Protein AF-A0A9E0Z4B9-F1 (afdb_monomer_lite)

Radius of gyration: 14.29 Å; chains: 1; bounding box: 34×30×38 Å

Sequence (125 aa):
MYLKLTNESEVRLLRQINSLLGKKKLPNGVLGTARRIIEKEHFTVHDCIVIFMNPIKNDTIGICDELRIYPYTVETDEDYIMNIKGQKGTEVEWSGYMIRIKETGGRIYLIYSMRKQDVKKRDGL

Structure (mmCIF, N/CA/C/O backbone):
data_AF-A0A9E0Z4B9-F1
#
_entry.id   AF-A0A9E0Z4B9-F1
#
loop_
_atom_site.group_PDB
_atom_site.id
_atom_site.type_symbol
_atom_site.label_atom_id
_atom_site.label_alt_id
_atom_site.label_comp_id
_atom_site.label_asym_id
_atom_site.label_entity_id
_atom_site.label_seq_id
_atom_site.pdbx_PDB_ins_code
_atom_site.Cartn_x
_atom_site.Cartn_y
_atom_site.Cartn_z
_atom_site.occupancy
_atom_site.B_iso_or_equiv
_atom_site.auth_seq_id
_atom_site.auth_comp_id
_atom_site.auth_asym_id
_atom_site.auth_atom_id
_atom_site.pdbx_PDB_model_num
ATOM 1 N N . MET A 1 1 ? -7.547 -9.328 1.399 1.00 86.31 1 MET A N 1
ATOM 2 C CA . MET A 1 1 ? -8.206 -8.291 0.559 1.00 86.31 1 MET A CA 1
ATOM 3 C C . MET A 1 1 ? -7.367 -7.031 0.574 1.00 86.31 1 MET A C 1
ATOM 5 O O . MET A 1 1 ? -7.137 -6.468 1.645 1.00 86.31 1 MET A O 1
ATOM 9 N N . TYR A 1 2 ? -6.960 -6.579 -0.604 1.00 93.94 2 TYR A N 1
ATOM 10 C CA . TYR A 1 2 ? -6.191 -5.357 -0.793 1.00 93.94 2 TYR A CA 1
ATOM 11 C C . TYR A 1 2 ? -6.811 -4.495 -1.896 1.00 93.94 2 TYR A C 1
ATOM 13 O O . TYR A 1 2 ? -7.596 -4.978 -2.711 1.00 93.94 2 TYR A O 1
ATOM 21 N N . LEU A 1 3 ? -6.461 -3.215 -1.899 1.00 95.62 3 LEU A N 1
ATOM 22 C CA . LEU A 1 3 ? -6.705 -2.294 -3.003 1.00 95.62 3 LEU A CA 1
ATOM 23 C C . LEU A 1 3 ? -5.408 -2.136 -3.791 1.00 95.62 3 LEU A C 1
ATOM 25 O O . LEU A 1 3 ? -4.352 -1.994 -3.179 1.00 95.62 3 LEU A O 1
ATOM 29 N N . LYS A 1 4 ? -5.489 -2.138 -5.121 1.00 96.56 4 LYS A N 1
ATOM 30 C CA . LYS A 1 4 ? -4.367 -1.835 -6.014 1.00 96.56 4 LYS A CA 1
ATOM 31 C C . LYS A 1 4 ? -4.631 -0.493 -6.689 1.00 96.56 4 LYS A C 1
ATOM 33 O O . LYS A 1 4 ? -5.699 -0.322 -7.265 1.00 96.56 4 LYS A O 1
ATOM 38 N N . LEU A 1 5 ? -3.677 0.428 -6.596 1.00 96.94 5 LEU A N 1
ATOM 39 C CA . LEU A 1 5 ? -3.741 1.765 -7.183 1.00 96.94 5 LEU A CA 1
ATOM 40 C C . LEU A 1 5 ? -2.534 1.963 -8.104 1.00 96.94 5 LEU A C 1
ATOM 42 O O . LEU A 1 5 ? -1.411 1.640 -7.734 1.00 96.94 5 LEU A O 1
ATOM 46 N N . THR A 1 6 ? -2.753 2.493 -9.292 1.00 95.88 6 THR A N 1
ATOM 47 C CA . THR A 1 6 ? -1.768 2.623 -10.374 1.00 95.88 6 THR A CA 1
ATOM 48 C C . THR A 1 6 ? -1.633 4.062 -10.856 1.00 95.88 6 THR A C 1
ATOM 50 O O . THR A 1 6 ? -0.681 4.395 -11.550 1.00 95.88 6 THR A O 1
ATOM 53 N N . ASN A 1 7 ? -2.580 4.932 -10.496 1.00 94.25 7 ASN A N 1
ATOM 54 C CA . ASN A 1 7 ? -2.605 6.315 -10.951 1.00 94.25 7 ASN A CA 1
ATOM 55 C C . ASN A 1 7 ? -3.328 7.244 -9.962 1.00 94.25 7 ASN A C 1
ATOM 57 O O . ASN A 1 7 ? -4.025 6.815 -9.037 1.00 94.25 7 ASN A O 1
ATOM 61 N N . GLU A 1 8 ? -3.170 8.550 -10.176 1.00 93.38 8 GLU A N 1
ATOM 62 C CA . GLU A 1 8 ? -3.725 9.581 -9.295 1.00 93.38 8 GLU A CA 1
ATOM 63 C C . GLU A 1 8 ? -5.260 9.553 -9.250 1.00 93.38 8 GLU A C 1
ATOM 65 O O . GLU A 1 8 ? -5.865 9.828 -8.209 1.00 93.38 8 GLU A O 1
ATOM 70 N N . SER A 1 9 ? -5.905 9.192 -10.362 1.00 94.56 9 SER A N 1
ATOM 71 C CA . SER A 1 9 ? -7.367 9.160 -10.446 1.00 94.56 9 SER A CA 1
ATOM 72 C C . SER A 1 9 ? -7.952 8.096 -9.518 1.00 94.56 9 SER A C 1
ATOM 74 O O . SER A 1 9 ? -8.927 8.366 -8.816 1.00 94.56 9 SER A O 1
ATOM 76 N N . GLU A 1 10 ? -7.310 6.932 -9.417 1.00 96.25 10 GLU A N 1
ATOM 77 C CA . GLU A 1 10 ? -7.696 5.869 -8.483 1.00 96.25 10 GLU A CA 1
ATOM 78 C C . GLU A 1 10 ? -7.520 6.289 -7.015 1.00 96.25 10 GLU A C 1
ATOM 80 O O . GLU A 1 10 ? -8.388 6.013 -6.184 1.00 96.25 10 GLU A O 1
ATOM 85 N N . VAL A 1 11 ? -6.459 7.035 -6.680 1.00 95.19 11 VAL A N 1
ATOM 86 C CA . VAL A 1 11 ? -6.281 7.602 -5.327 1.00 95.19 11 VAL A CA 1
ATOM 87 C C . VAL A 1 11 ? -7.370 8.630 -5.010 1.00 95.19 11 VAL A C 1
ATOM 89 O O . VAL A 1 11 ? -7.929 8.637 -3.907 1.00 95.19 11 VAL A O 1
ATOM 92 N N . ARG A 1 12 ? -7.700 9.508 -5.967 1.00 94.56 12 ARG A N 1
ATOM 93 C CA . ARG A 1 12 ? -8.772 10.503 -5.813 1.00 94.56 12 ARG A CA 1
ATOM 94 C C . ARG A 1 12 ? -10.126 9.830 -5.607 1.00 94.56 12 ARG A C 1
ATOM 96 O O . ARG A 1 12 ? -10.854 10.245 -4.703 1.00 94.56 12 ARG A O 1
ATOM 103 N N . LEU A 1 13 ? -10.425 8.790 -6.385 1.00 96.69 13 LEU A N 1
ATOM 104 C CA . LEU A 1 13 ? -11.638 7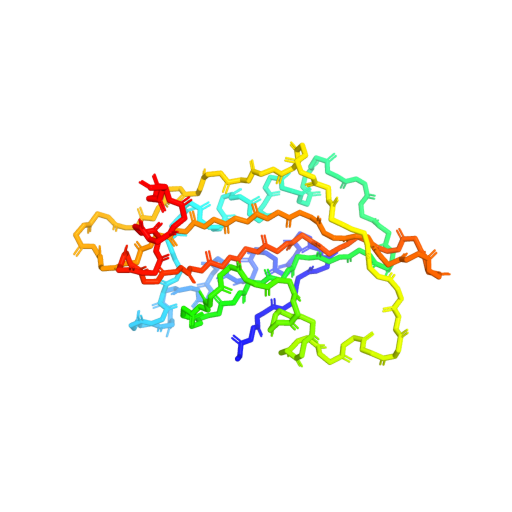.991 -6.236 1.00 96.69 13 LEU A CA 1
ATOM 105 C C . LEU A 1 13 ? -11.687 7.329 -4.859 1.00 96.69 13 LEU A C 1
ATOM 107 O O . LEU A 1 13 ? -12.671 7.502 -4.142 1.00 96.69 13 LEU A O 1
ATOM 111 N N . LEU A 1 14 ? -10.606 6.658 -4.441 1.00 96.12 14 LEU A N 1
ATOM 112 C CA . LEU A 1 14 ? -10.518 6.028 -3.123 1.00 96.12 14 LEU A CA 1
ATOM 113 C C . LEU A 1 14 ? -10.816 7.030 -2.005 1.00 96.12 14 LEU A C 1
ATOM 115 O O . LEU A 1 14 ? -11.586 6.731 -1.098 1.00 96.12 14 LEU A O 1
ATOM 119 N N . ARG A 1 15 ? -10.266 8.247 -2.081 1.00 94.38 15 ARG A N 1
ATOM 120 C CA . ARG A 1 15 ? -10.537 9.307 -1.100 1.00 94.38 15 ARG A CA 1
ATOM 121 C C . ARG A 1 15 ? -12.018 9.694 -1.045 1.00 94.38 15 ARG A C 1
ATOM 123 O O . ARG A 1 15 ? -12.516 9.942 0.051 1.00 94.38 15 ARG A O 1
ATOM 130 N N . GLN A 1 16 ? -12.705 9.751 -2.187 1.00 94.19 16 GLN A N 1
ATOM 131 C CA . GLN A 1 16 ? -14.135 10.077 -2.251 1.00 94.19 16 GLN A CA 1
ATOM 132 C C . GLN A 1 16 ? -14.995 8.958 -1.657 1.00 94.19 16 GLN A C 1
ATOM 134 O O . GLN A 1 16 ? -15.890 9.237 -0.863 1.00 94.19 16 GLN A O 1
ATOM 139 N N . ILE A 1 17 ? -14.690 7.698 -1.981 1.00 95.31 17 ILE A N 1
ATOM 140 C CA . ILE A 1 17 ? -15.455 6.549 -1.480 1.00 95.31 17 ILE A CA 1
ATOM 141 C C . ILE A 1 17 ? -15.057 6.132 -0.058 1.00 95.31 17 ILE A C 1
ATOM 143 O O . ILE A 1 17 ? -15.768 5.350 0.564 1.00 95.31 17 ILE A O 1
ATOM 147 N N . ASN A 1 18 ? -13.949 6.643 0.494 1.00 94.75 18 ASN A N 1
ATOM 148 C CA . ASN A 1 18 ? -13.434 6.225 1.803 1.00 94.75 18 ASN A CA 1
ATOM 149 C C . ASN A 1 18 ? -14.451 6.426 2.939 1.00 94.75 18 ASN A C 1
ATOM 151 O O . ASN A 1 18 ? -14.498 5.640 3.883 1.00 94.75 18 ASN A O 1
ATOM 155 N N . SER A 1 19 ? -15.283 7.469 2.859 1.00 90.50 19 SER A N 1
ATOM 156 C CA . SER A 1 19 ? -16.369 7.707 3.820 1.00 90.50 19 SER A CA 1
ATOM 157 C C . SER A 1 19 ? -17.426 6.598 3.806 1.00 90.50 19 SER A C 1
ATOM 159 O O . SER A 1 19 ? -18.018 6.318 4.846 1.00 90.50 19 SER A O 1
ATOM 161 N N . LEU A 1 20 ? -17.615 5.933 2.665 1.00 93.69 20 LEU A N 1
ATOM 162 C CA . LEU A 1 20 ? -18.586 4.858 2.460 1.00 93.69 20 LEU A CA 1
ATOM 163 C C . LEU A 1 20 ? -18.080 3.500 2.969 1.00 93.69 20 LEU A C 1
ATOM 165 O O . LEU A 1 20 ? -18.865 2.571 3.128 1.00 93.69 20 LEU A O 1
ATOM 169 N N . LEU A 1 21 ? -16.783 3.374 3.275 1.00 88.69 21 LEU A N 1
ATOM 170 C CA . LEU A 1 21 ? -16.182 2.122 3.754 1.00 88.69 21 LEU A CA 1
ATOM 171 C C . LEU A 1 21 ? -16.533 1.789 5.217 1.00 88.69 21 LEU A C 1
ATOM 173 O O . LEU A 1 21 ? -16.169 0.718 5.713 1.00 88.69 21 LEU A O 1
ATOM 177 N N . GLY A 1 22 ? -17.227 2.684 5.929 1.00 87.75 22 GLY A N 1
ATOM 178 C CA . GLY A 1 22 ? -17.700 2.459 7.297 1.00 87.75 22 GLY A CA 1
ATOM 179 C C . GLY A 1 22 ? -16.567 2.059 8.247 1.00 87.75 22 GLY A C 1
ATOM 180 O O . GLY A 1 22 ? -15.598 2.795 8.423 1.00 87.75 22 GLY A O 1
ATOM 181 N N . LYS A 1 23 ? -16.658 0.862 8.841 1.00 85.12 23 LYS A N 1
ATOM 182 C CA . LYS A 1 23 ? -15.630 0.325 9.757 1.00 85.12 23 LYS A CA 1
ATOM 183 C C . LYS A 1 23 ? -14.281 0.036 9.082 1.00 85.12 23 LYS A C 1
ATOM 185 O O . LYS A 1 23 ? -13.283 -0.087 9.781 1.00 85.12 23 LYS A O 1
ATOM 190 N N . LYS A 1 24 ? -14.241 -0.071 7.749 1.00 86.69 24 LYS A N 1
ATOM 191 C CA . LYS A 1 24 ? -13.014 -0.269 6.954 1.00 86.69 24 LYS A CA 1
ATOM 192 C C . LYS A 1 24 ? -12.434 1.042 6.415 1.00 86.69 24 LYS A C 1
ATOM 194 O O . LYS A 1 24 ? -11.569 1.012 5.543 1.00 86.69 24 LYS A O 1
ATOM 199 N N . LYS A 1 25 ? -12.923 2.190 6.894 1.00 91.56 25 LYS A N 1
ATOM 200 C CA . LYS A 1 25 ? -12.406 3.505 6.515 1.00 91.56 25 LYS A CA 1
ATOM 201 C C . LYS A 1 25 ? -10.899 3.579 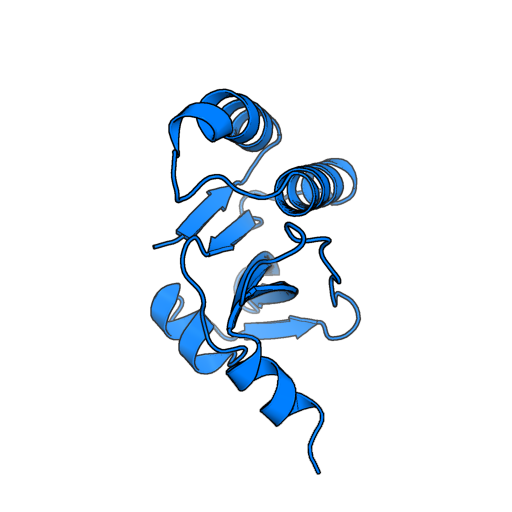6.761 1.00 91.56 25 LYS A C 1
ATOM 203 O O . LYS A 1 25 ? -10.422 3.338 7.868 1.00 91.56 25 LYS A O 1
ATOM 208 N N . LEU A 1 26 ? -10.164 3.963 5.726 1.00 93.44 26 LEU A N 1
ATOM 209 C CA . LEU A 1 26 ? -8.726 4.161 5.788 1.00 93.44 26 LEU A CA 1
ATOM 210 C C . LEU A 1 26 ? -8.397 5.471 6.519 1.00 93.44 26 LEU A C 1
ATOM 212 O O . LEU A 1 26 ? -9.061 6.492 6.281 1.00 93.44 26 LEU A O 1
ATOM 216 N N . PRO A 1 27 ? -7.359 5.488 7.374 1.00 93.44 27 PRO A N 1
ATOM 217 C CA . PRO A 1 27 ? -6.862 6.718 7.975 1.00 93.44 27 PRO A CA 1
ATOM 218 C C . PRO A 1 27 ? -6.423 7.739 6.920 1.00 93.44 27 PRO A C 1
ATOM 220 O O . PRO A 1 27 ? -5.855 7.386 5.886 1.00 93.44 27 PRO A O 1
ATOM 223 N N . ASN A 1 28 ? -6.575 9.030 7.225 1.00 92.00 28 ASN A N 1
ATOM 224 C CA . ASN A 1 28 ? -6.091 10.101 6.345 1.00 92.00 28 ASN A CA 1
ATOM 225 C C . ASN A 1 28 ? -4.577 10.011 6.087 1.00 92.00 28 ASN A C 1
ATOM 227 O O . ASN A 1 28 ? -4.124 10.408 5.018 1.00 92.00 28 ASN A O 1
ATOM 231 N N . GLY A 1 29 ? -3.803 9.469 7.038 1.00 92.44 29 GLY A N 1
ATOM 232 C CA . GLY A 1 29 ? -2.378 9.203 6.845 1.00 92.44 29 GLY A CA 1
ATOM 233 C C . GLY A 1 29 ? -2.113 8.215 5.711 1.00 92.44 29 GLY A C 1
ATOM 234 O O . GLY A 1 29 ? -1.241 8.475 4.894 1.00 92.44 29 GLY A O 1
ATOM 235 N N . VAL A 1 30 ? -2.914 7.150 5.592 1.00 94.75 30 VAL A N 1
ATOM 236 C CA . VAL A 1 30 ? -2.808 6.158 4.506 1.00 94.75 30 VAL A CA 1
ATOM 237 C C . VAL A 1 30 ? -3.111 6.796 3.155 1.00 94.75 30 VAL A C 1
ATOM 239 O O . VAL A 1 30 ? -2.317 6.679 2.226 1.00 94.75 30 VAL A O 1
ATOM 242 N N . LEU A 1 31 ? -4.222 7.535 3.060 1.00 94.75 31 LEU A N 1
ATOM 243 C CA . LEU A 1 31 ? -4.597 8.235 1.826 1.00 94.75 31 LEU A CA 1
ATOM 244 C C . LEU A 1 31 ? -3.552 9.285 1.422 1.00 94.75 31 LEU A C 1
ATOM 246 O O . LEU A 1 31 ? -3.231 9.428 0.244 1.00 94.75 31 LEU A O 1
ATOM 250 N N . GLY A 1 32 ? -3.014 10.016 2.401 1.00 93.56 32 GLY A N 1
ATOM 251 C CA . GLY A 1 32 ? -1.963 11.005 2.187 1.00 93.56 32 GLY A CA 1
ATOM 252 C C . GLY A 1 32 ? -0.653 10.376 1.719 1.00 93.56 32 GLY A C 1
ATOM 253 O O . GLY A 1 32 ? -0.024 10.912 0.810 1.00 93.56 32 GLY A O 1
ATOM 254 N N . THR A 1 33 ? -0.261 9.237 2.292 1.00 94.75 33 THR A N 1
ATOM 255 C CA . THR A 1 33 ? 0.914 8.477 1.850 1.00 94.75 33 THR A CA 1
ATOM 256 C C . THR A 1 33 ? 0.732 7.968 0.425 1.00 94.75 33 THR A C 1
ATOM 258 O O . THR A 1 33 ? 1.592 8.233 -0.408 1.00 94.75 33 THR A O 1
ATOM 261 N N . ALA A 1 34 ? -0.407 7.341 0.107 1.00 95.06 34 ALA A N 1
ATOM 262 C CA . ALA A 1 34 ? -0.675 6.845 -1.243 1.00 95.06 34 ALA A CA 1
ATOM 263 C C . ALA A 1 34 ? -0.596 7.965 -2.293 1.00 95.06 34 ALA A C 1
ATOM 265 O O . ALA A 1 34 ? 0.061 7.820 -3.319 1.00 95.06 34 ALA A O 1
ATOM 266 N N . ARG A 1 35 ? -1.195 9.125 -1.998 1.00 94.12 35 ARG A N 1
ATOM 267 C CA . ARG A 1 35 ? -1.104 10.307 -2.863 1.00 94.12 35 ARG A CA 1
ATOM 268 C C . ARG A 1 35 ? 0.341 10.767 -3.070 1.00 94.12 35 ARG A C 1
ATOM 270 O O . ARG A 1 35 ? 0.736 10.997 -4.204 1.00 94.12 35 ARG A O 1
ATOM 277 N N . ARG A 1 36 ? 1.125 10.885 -1.992 1.00 93.38 36 ARG A N 1
ATOM 278 C CA . ARG A 1 36 ? 2.524 11.342 -2.062 1.00 93.38 36 ARG A CA 1
ATOM 279 C C . ARG A 1 36 ? 3.403 10.418 -2.893 1.00 93.38 36 ARG A C 1
ATOM 281 O O . ARG A 1 36 ? 4.275 10.922 -3.584 1.00 93.38 36 ARG A O 1
ATOM 288 N N . ILE A 1 37 ? 3.189 9.107 -2.803 1.00 93.69 37 ILE A N 1
ATOM 289 C CA . ILE A 1 37 ? 3.919 8.127 -3.613 1.00 93.69 37 ILE A CA 1
ATOM 290 C C . ILE A 1 37 ? 3.619 8.381 -5.092 1.00 93.69 37 ILE A C 1
ATOM 292 O O . ILE A 1 37 ? 4.546 8.628 -5.847 1.00 93.69 37 ILE A O 1
ATOM 296 N N . ILE A 1 38 ? 2.343 8.435 -5.493 1.00 92.56 38 ILE A N 1
ATOM 297 C CA . ILE A 1 38 ? 1.985 8.683 -6.903 1.00 92.56 38 ILE A CA 1
ATOM 298 C C . ILE A 1 38 ? 2.498 10.039 -7.409 1.00 92.56 38 ILE A C 1
ATOM 300 O O . ILE A 1 38 ? 2.897 10.146 -8.560 1.00 92.56 38 ILE A O 1
ATOM 304 N N . GLU A 1 39 ? 2.482 11.081 -6.575 1.00 90.50 39 GLU A N 1
ATOM 305 C CA . GLU A 1 39 ? 2.937 12.420 -6.977 1.00 90.50 39 GLU A CA 1
ATOM 306 C C . GLU A 1 39 ? 4.464 12.530 -7.111 1.00 90.50 39 GLU A C 1
ATOM 308 O O . GLU A 1 39 ? 4.947 13.330 -7.910 1.00 90.50 39 GLU A O 1
ATOM 313 N N . LYS A 1 40 ? 5.230 11.787 -6.304 1.00 89.50 40 LYS A N 1
ATOM 314 C CA . LYS A 1 40 ? 6.700 11.876 -6.283 1.00 89.50 40 LYS A CA 1
ATOM 315 C C . LYS A 1 40 ? 7.374 10.862 -7.193 1.00 89.50 40 LYS A C 1
A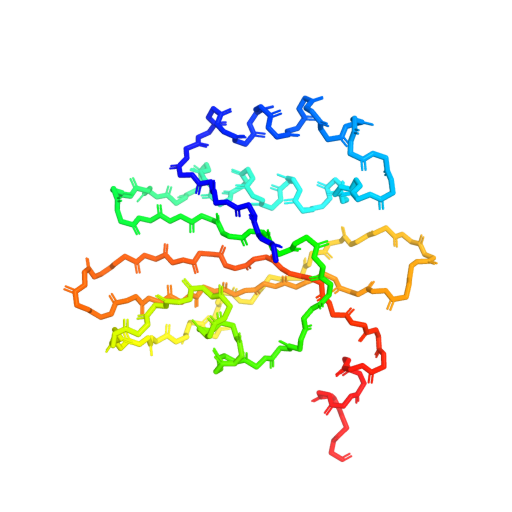TOM 317 O O . LYS A 1 40 ? 8.428 11.141 -7.761 1.00 89.50 40 LYS A O 1
ATOM 322 N N . GLU A 1 41 ? 6.800 9.674 -7.280 1.00 87.94 41 GLU A N 1
ATOM 323 C CA . GLU A 1 41 ? 7.368 8.566 -8.023 1.00 87.94 41 GLU A CA 1
ATOM 324 C C . GLU A 1 41 ? 6.883 8.621 -9.471 1.00 87.94 41 GLU A C 1
ATOM 326 O O . GLU A 1 41 ? 5.693 8.760 -9.748 1.00 87.94 41 GLU A O 1
ATOM 331 N N . HIS A 1 42 ? 7.800 8.459 -10.419 1.00 86.38 42 HIS A N 1
ATOM 332 C CA . HIS A 1 42 ? 7.448 8.371 -11.833 1.00 86.38 42 HIS A CA 1
ATOM 333 C C . HIS A 1 42 ? 6.929 6.957 -12.115 1.00 86.38 42 HIS A C 1
ATOM 335 O O . HIS A 1 42 ? 7.719 6.062 -12.416 1.00 86.38 42 HIS A O 1
ATOM 341 N N . PHE A 1 43 ? 5.626 6.737 -11.919 1.00 91.81 43 PHE A N 1
ATOM 342 C CA . PHE A 1 43 ? 4.998 5.426 -12.099 1.00 91.81 43 PHE A CA 1
ATOM 343 C C . PHE A 1 43 ? 5.068 4.973 -13.560 1.00 91.81 43 PHE A C 1
ATOM 345 O O . PHE A 1 43 ? 4.697 5.693 -14.486 1.00 91.81 43 PHE A O 1
ATOM 352 N N . THR A 1 44 ? 5.512 3.739 -13.745 1.00 89.88 44 THR A N 1
ATOM 353 C CA . THR A 1 44 ? 5.432 2.979 -14.989 1.00 89.88 44 THR A CA 1
ATOM 354 C C . THR A 1 44 ? 4.193 2.085 -14.981 1.00 89.88 44 THR A C 1
ATOM 356 O O . THR A 1 44 ? 3.527 1.913 -13.960 1.00 89.88 44 THR A O 1
ATOM 359 N N . VAL A 1 45 ? 3.910 1.436 -16.111 1.00 89.69 45 VAL A N 1
ATOM 360 C CA . VAL A 1 45 ? 2.809 0.462 -16.235 1.00 89.69 45 VAL A CA 1
ATOM 361 C C . VAL A 1 45 ? 2.948 -0.756 -15.308 1.00 89.69 45 VAL A C 1
ATOM 363 O O . VAL A 1 45 ? 1.979 -1.488 -15.107 1.00 89.69 45 VAL A O 1
ATOM 366 N N . HIS A 1 46 ? 4.138 -0.984 -14.745 1.00 92.38 46 HIS A N 1
ATOM 367 C CA . HIS A 1 46 ? 4.421 -2.085 -13.824 1.00 92.38 46 HIS A CA 1
ATOM 368 C C . HIS A 1 46 ? 4.402 -1.659 -12.353 1.00 92.38 46 HIS A C 1
ATOM 370 O O . HIS A 1 46 ? 4.504 -2.519 -11.477 1.00 92.38 46 HIS A O 1
ATOM 376 N N . ASP A 1 47 ? 4.247 -0.363 -12.075 1.00 94.94 47 ASP A N 1
ATOM 377 C CA . ASP A 1 47 ? 4.242 0.159 -10.717 1.00 94.94 47 ASP A CA 1
ATOM 378 C C . ASP A 1 47 ? 2.828 0.207 -10.139 1.00 94.94 47 ASP A C 1
ATOM 380 O O . ASP A 1 47 ? 1.840 0.483 -10.827 1.00 94.94 47 ASP A O 1
ATOM 384 N N . CYS A 1 48 ? 2.712 -0.064 -8.843 1.00 96.38 48 CYS A N 1
ATOM 385 C CA . CYS A 1 48 ? 1.453 0.113 -8.135 1.00 96.38 48 CYS A CA 1
ATOM 386 C C . CYS A 1 48 ? 1.644 0.339 -6.637 1.00 96.38 48 CYS A C 1
ATOM 388 O O . CYS A 1 48 ? 2.652 -0.027 -6.040 1.00 96.38 48 CYS A O 1
ATOM 390 N N . ILE A 1 49 ? 0.621 0.910 -6.016 1.00 96.94 49 ILE A N 1
ATOM 391 C CA . ILE A 1 49 ? 0.437 0.939 -4.571 1.00 96.94 49 ILE A CA 1
ATOM 392 C C . ILE A 1 49 ? -0.541 -0.166 -4.207 1.00 96.94 49 ILE A C 1
ATOM 394 O O . ILE A 1 49 ? -1.624 -0.261 -4.788 1.00 96.94 49 ILE A O 1
ATOM 398 N N . VAL A 1 50 ? -0.190 -0.966 -3.212 1.00 96.69 50 VAL A N 1
ATOM 399 C CA . VAL A 1 50 ? -1.080 -1.959 -2.617 1.00 96.69 50 VAL A CA 1
ATOM 400 C C . VAL A 1 50 ? -1.422 -1.518 -1.205 1.00 96.69 50 VAL A C 1
ATOM 402 O O . VAL A 1 50 ? -0.534 -1.329 -0.379 1.00 96.69 50 VAL A O 1
ATOM 405 N N . ILE A 1 51 ? -2.716 -1.403 -0.909 1.00 96.25 51 ILE A N 1
ATOM 406 C CA . ILE A 1 51 ? -3.219 -1.115 0.436 1.00 96.25 51 ILE A CA 1
ATOM 407 C C . ILE A 1 51 ? -3.941 -2.346 0.975 1.00 96.25 51 ILE A C 1
ATOM 409 O O . ILE A 1 51 ? -5.033 -2.6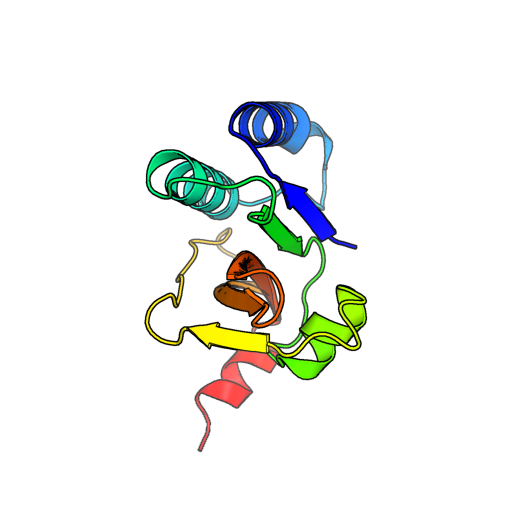82 0.511 1.00 96.25 51 ILE A O 1
ATOM 413 N N . PHE A 1 52 ? -3.371 -3.006 1.980 1.00 94.31 52 PHE A N 1
ATOM 414 C CA . PHE A 1 52 ? -4.044 -4.107 2.664 1.00 94.31 52 PHE A CA 1
ATOM 415 C C . PHE A 1 52 ? -5.115 -3.565 3.609 1.00 94.31 52 PHE A C 1
ATOM 417 O O . PHE A 1 52 ? -4.845 -2.779 4.517 1.00 94.31 52 PHE A O 1
ATOM 424 N N . MET A 1 53 ? -6.356 -4.001 3.387 1.00 90.94 53 MET A N 1
ATOM 425 C CA . MET A 1 53 ? -7.523 -3.503 4.123 1.00 90.94 53 MET A CA 1
ATOM 426 C C . MET A 1 53 ? -7.700 -4.174 5.488 1.00 90.94 53 MET A C 1
ATOM 428 O O . MET A 1 53 ? -8.412 -3.653 6.343 1.00 90.94 53 MET A O 1
ATOM 432 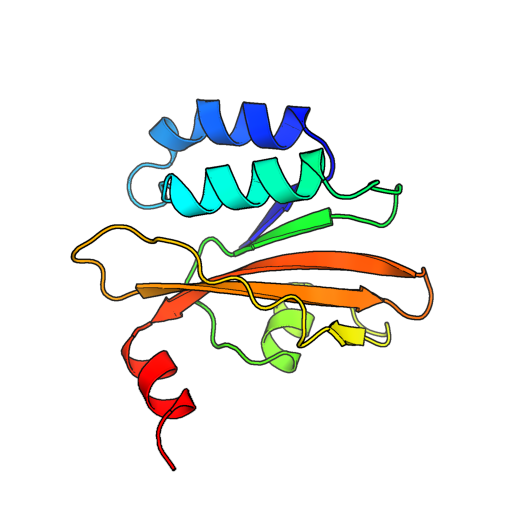N N . ASN A 1 54 ? -7.079 -5.337 5.677 1.00 89.69 54 ASN A N 1
ATOM 433 C CA . ASN A 1 54 ? -7.063 -6.069 6.935 1.00 89.69 54 ASN A CA 1
ATOM 434 C C . ASN A 1 54 ? -5.637 -6.082 7.494 1.00 89.69 54 ASN A C 1
ATOM 436 O O . ASN A 1 54 ? -4.691 -6.045 6.703 1.00 89.69 54 ASN A O 1
ATOM 440 N N . PRO A 1 55 ? -5.471 -6.187 8.822 1.00 89.75 55 PRO A N 1
ATOM 441 C CA . PRO A 1 55 ? -4.152 -6.337 9.406 1.00 89.75 55 PRO A CA 1
ATOM 442 C C . PRO A 1 55 ? -3.462 -7.606 8.911 1.00 89.75 55 PRO A C 1
ATOM 444 O O . PRO A 1 55 ? -4.078 -8.674 8.895 1.00 89.75 55 PRO A O 1
ATOM 447 N N . ILE A 1 56 ? -2.188 -7.484 8.562 1.00 88.06 56 ILE A N 1
ATOM 448 C CA . ILE A 1 56 ? -1.310 -8.591 8.180 1.00 88.06 56 ILE A CA 1
ATOM 449 C C . ILE A 1 56 ? -0.077 -8.596 9.083 1.00 88.06 56 ILE A C 1
ATOM 451 O O . ILE A 1 56 ? 0.218 -7.607 9.757 1.00 88.06 56 ILE A O 1
ATOM 455 N N . LYS A 1 57 ? 0.646 -9.716 9.115 1.00 82.38 57 LYS A N 1
ATOM 456 C CA . LYS A 1 57 ? 1.981 -9.751 9.719 1.00 82.38 57 LYS A CA 1
ATOM 457 C C . LYS A 1 57 ? 2.963 -9.078 8.760 1.00 82.38 57 LYS A C 1
ATOM 459 O O . LYS A 1 57 ? 2.812 -9.217 7.550 1.00 82.38 57 LYS A O 1
ATOM 464 N N . ASN A 1 58 ? 3.956 -8.368 9.292 1.00 76.06 58 ASN A N 1
ATOM 465 C CA . ASN A 1 58 ? 5.067 -7.860 8.486 1.00 76.06 58 ASN A CA 1
ATOM 466 C C . ASN A 1 58 ? 6.031 -9.003 8.155 1.00 76.06 58 ASN A C 1
ATOM 468 O O . ASN A 1 58 ? 7.088 -9.140 8.763 1.00 76.06 58 ASN A O 1
ATOM 472 N N . ASP A 1 59 ? 5.587 -9.860 7.249 1.00 81.75 59 ASP A N 1
ATOM 473 C CA . ASP A 1 59 ? 6.322 -10.997 6.726 1.00 81.75 59 ASP A CA 1
ATOM 474 C C . ASP A 1 59 ? 6.228 -10.936 5.203 1.00 81.75 59 ASP A C 1
ATOM 476 O O . ASP A 1 59 ? 5.136 -11.031 4.635 1.00 81.75 59 ASP A O 1
ATOM 480 N N . THR A 1 60 ? 7.374 -10.749 4.547 1.00 81.38 60 THR A N 1
ATOM 481 C CA . THR A 1 60 ? 7.452 -10.645 3.089 1.00 81.38 60 THR A CA 1
ATOM 482 C C . THR A 1 60 ? 6.879 -11.885 2.410 1.00 81.38 60 THR A C 1
ATOM 484 O O . THR A 1 60 ? 6.218 -11.735 1.386 1.00 81.38 60 THR A O 1
ATOM 487 N N . ILE A 1 61 ? 7.051 -13.085 2.982 1.00 82.88 61 ILE A N 1
ATOM 488 C CA . ILE A 1 61 ? 6.504 -14.324 2.408 1.00 82.88 61 ILE A CA 1
ATOM 489 C C . ILE A 1 61 ? 4.975 -14.268 2.426 1.00 82.88 61 ILE A C 1
ATOM 491 O O . ILE A 1 61 ? 4.345 -14.351 1.374 1.00 82.88 61 ILE A O 1
ATOM 495 N N . GLY A 1 62 ? 4.376 -14.006 3.592 1.00 84.50 62 GLY A N 1
ATOM 496 C CA . GLY A 1 62 ? 2.920 -13.880 3.713 1.00 84.50 62 GLY A CA 1
ATOM 497 C C . GLY A 1 62 ? 2.322 -12.754 2.856 1.00 84.50 62 GLY A C 1
ATOM 498 O O . GLY A 1 62 ? 1.207 -12.882 2.347 1.00 84.50 62 GLY A O 1
ATOM 499 N N . ILE A 1 63 ? 3.060 -11.660 2.651 1.00 87.00 63 ILE A N 1
ATOM 500 C CA . ILE A 1 63 ? 2.668 -10.588 1.725 1.00 87.00 63 ILE A CA 1
ATOM 501 C C . ILE A 1 63 ? 2.681 -11.082 0.274 1.00 87.00 63 ILE A C 1
ATOM 503 O O . ILE A 1 63 ? 1.730 -10.816 -0.463 1.00 87.00 63 ILE A O 1
ATOM 507 N N . CYS A 1 64 ? 3.720 -11.809 -0.141 1.00 88.88 64 CYS A N 1
ATOM 508 C CA . CYS A 1 64 ? 3.812 -12.371 -1.490 1.00 88.88 64 CYS A CA 1
ATOM 509 C C . CYS A 1 64 ? 2.693 -13.385 -1.764 1.00 88.88 64 CYS A C 1
ATOM 511 O O . CYS A 1 64 ? 2.106 -13.360 -2.849 1.00 88.88 64 CYS A O 1
ATOM 513 N N . ASP A 1 65 ? 2.354 -14.218 -0.776 1.00 88.38 65 ASP A N 1
ATOM 514 C CA . ASP A 1 65 ? 1.235 -15.164 -0.839 1.00 88.38 65 ASP A CA 1
ATOM 515 C C . ASP A 1 65 ? -0.103 -14.447 -1.066 1.00 88.38 65 ASP A C 1
ATOM 517 O O . ASP A 1 65 ? -0.854 -14.789 -1.985 1.00 88.38 65 ASP A O 1
ATOM 521 N N . GLU A 1 66 ? -0.398 -13.408 -0.276 1.00 88.44 66 GLU A N 1
ATOM 522 C CA . GLU A 1 66 ? -1.648 -12.644 -0.401 1.00 88.44 66 GLU A CA 1
ATOM 523 C C . GLU A 1 66 ? -1.719 -11.881 -1.737 1.00 88.44 66 GLU A C 1
ATOM 525 O O . GLU A 1 66 ? -2.803 -11.730 -2.308 1.00 88.44 66 GLU A O 1
ATOM 530 N N . LEU A 1 67 ? -0.573 -11.437 -2.267 1.00 90.31 67 LEU A N 1
ATOM 531 C CA . LEU A 1 67 ? -0.469 -10.797 -3.582 1.00 90.31 67 LEU A CA 1
ATOM 532 C C . LEU A 1 67 ? -0.490 -11.781 -4.757 1.00 90.31 67 LEU A C 1
ATOM 534 O O . LEU A 1 67 ? -0.722 -11.353 -5.888 1.00 90.31 67 LEU A O 1
ATOM 538 N N . ARG A 1 68 ? -0.261 -13.076 -4.507 1.00 89.94 68 ARG A N 1
ATOM 539 C CA . ARG A 1 68 ? -0.154 -14.137 -5.523 1.00 89.94 68 ARG A CA 1
ATOM 540 C C . ARG A 1 68 ? 0.868 -13.816 -6.617 1.00 89.94 68 ARG A C 1
ATOM 542 O O . ARG A 1 68 ? 0.599 -14.004 -7.801 1.00 89.94 68 ARG A O 1
ATOM 549 N N . ILE A 1 69 ? 2.037 -13.321 -6.219 1.00 88.56 69 ILE A N 1
ATOM 550 C CA . ILE A 1 69 ? 3.092 -12.874 -7.149 1.00 88.56 69 ILE A CA 1
ATOM 551 C C . ILE A 1 69 ? 4.136 -13.951 -7.465 1.00 88.56 69 ILE A C 1
ATOM 553 O O . ILE A 1 69 ? 5.140 -13.667 -8.104 1.00 88.56 69 ILE A O 1
ATOM 557 N N . TYR A 1 70 ? 3.912 -15.204 -7.082 1.00 86.06 70 TYR A N 1
ATOM 558 C CA . TYR A 1 70 ? 4.770 -16.302 -7.525 1.00 86.06 70 TYR A CA 1
ATOM 559 C C . TYR A 1 70 ? 4.608 -16.561 -9.034 1.00 86.06 70 TYR A C 1
ATOM 561 O O . TYR A 1 70 ? 3.493 -16.451 -9.550 1.00 86.06 70 TYR A O 1
ATOM 569 N N . PRO A 1 71 ? 5.686 -16.932 -9.753 1.00 88.75 71 PRO A N 1
ATOM 570 C CA . PRO A 1 71 ? 7.028 -17.273 -9.261 1.00 88.75 71 PRO A CA 1
ATOM 571 C C . PRO A 1 71 ? 8.038 -16.104 -9.287 1.00 88.75 71 PRO A C 1
ATOM 573 O O . PRO A 1 71 ? 9.237 -16.361 -9.332 1.00 88.75 71 PRO A O 1
ATOM 576 N N . TYR A 1 72 ? 7.592 -14.842 -9.306 1.00 89.88 72 TYR A N 1
ATOM 577 C CA . TYR A 1 72 ? 8.498 -13.696 -9.441 1.00 89.88 72 TYR A CA 1
ATOM 578 C C . TYR A 1 72 ? 9.461 -13.552 -8.259 1.00 89.88 72 TYR A C 1
ATOM 580 O O . TYR A 1 72 ? 9.092 -13.753 -7.099 1.00 89.88 72 TYR A O 1
ATOM 588 N N . THR A 1 73 ? 10.687 -13.128 -8.558 1.00 91.56 73 THR A N 1
ATOM 589 C CA . THR A 1 73 ? 11.694 -12.807 -7.551 1.00 91.56 73 THR A CA 1
ATOM 590 C C . THR A 1 73 ? 11.481 -11.386 -7.047 1.00 91.56 73 THR A C 1
ATOM 592 O O . THR A 1 73 ? 11.447 -10.435 -7.832 1.00 91.56 73 THR A O 1
ATOM 595 N N . VAL A 1 74 ? 11.385 -11.229 -5.725 1.00 90.69 74 VAL A N 1
ATOM 596 C CA . VAL A 1 74 ? 11.177 -9.929 -5.078 1.00 90.69 74 VAL A CA 1
ATOM 597 C C . VAL A 1 74 ? 12.413 -9.467 -4.312 1.00 90.69 74 VAL A C 1
ATOM 599 O O . VAL A 1 74 ? 13.068 -10.258 -3.638 1.00 90.69 74 VAL A O 1
ATOM 602 N N . GLU A 1 75 ? 12.712 -8.174 -4.394 1.00 91.06 75 GLU A N 1
ATOM 603 C CA . GLU A 1 75 ? 13.678 -7.487 -3.530 1.00 91.06 75 GLU A CA 1
ATOM 604 C C . GLU A 1 75 ? 12.947 -6.474 -2.660 1.00 91.06 75 GLU A C 1
ATOM 606 O O . GLU A 1 75 ? 12.104 -5.726 -3.156 1.00 91.06 75 GLU A O 1
ATOM 611 N N . THR A 1 76 ? 13.261 -6.450 -1.368 1.00 85.06 76 THR A N 1
ATOM 612 C CA . THR A 1 76 ? 12.756 -5.441 -0.437 1.00 85.06 76 THR A CA 1
ATOM 613 C C . THR A 1 76 ? 13.711 -4.259 -0.391 1.00 85.06 76 THR A C 1
ATOM 615 O O . THR A 1 76 ? 14.912 -4.450 -0.216 1.00 85.06 76 THR A O 1
ATOM 618 N N . ASP A 1 77 ? 13.176 -3.048 -0.500 1.00 79.69 77 ASP A N 1
ATOM 619 C CA . ASP A 1 77 ? 13.942 -1.822 -0.296 1.00 79.69 77 ASP A CA 1
ATOM 620 C C . ASP A 1 77 ? 13.733 -1.327 1.144 1.00 79.69 77 ASP A C 1
ATOM 622 O O . ASP A 1 77 ? 12.687 -0.756 1.481 1.00 79.69 77 ASP A O 1
ATOM 626 N N . GLU A 1 78 ? 14.706 -1.617 2.012 1.00 65.12 78 GLU A N 1
ATOM 627 C CA . GLU A 1 78 ? 14.670 -1.247 3.433 1.00 65.12 78 GLU A CA 1
ATOM 628 C C . GLU A 1 78 ? 14.764 0.271 3.653 1.00 65.12 78 GLU A C 1
ATOM 630 O O . GLU A 1 78 ? 14.286 0.769 4.674 1.00 65.12 78 GLU A O 1
ATOM 635 N N . ASP A 1 79 ? 15.277 1.029 2.680 1.00 67.50 79 ASP A N 1
ATOM 636 C CA . ASP A 1 79 ? 15.349 2.490 2.766 1.00 67.50 79 ASP A CA 1
ATOM 637 C C . ASP A 1 79 ? 13.977 3.148 2.526 1.00 67.50 79 ASP A C 1
ATOM 639 O O . ASP A 1 79 ? 13.756 4.306 2.894 1.00 67.50 79 ASP A O 1
ATOM 643 N N . TYR A 1 80 ? 13.004 2.403 1.983 1.00 70.88 80 TYR A N 1
ATOM 644 C CA . TYR A 1 80 ? 11.637 2.876 1.745 1.00 70.88 80 TYR A CA 1
ATOM 645 C C . TYR A 1 80 ? 10.661 2.529 2.885 1.00 70.88 80 TYR A C 1
ATOM 647 O O . TYR A 1 80 ? 9.467 2.327 2.650 1.00 70.88 80 TYR A O 1
ATOM 655 N N . ILE A 1 81 ? 11.115 2.459 4.142 1.00 77.56 81 ILE A N 1
ATOM 656 C CA . ILE A 1 81 ? 10.211 2.237 5.284 1.00 77.56 81 ILE A CA 1
ATOM 657 C C . ILE A 1 81 ? 9.325 3.468 5.520 1.00 77.56 81 ILE A C 1
ATOM 659 O O . ILE A 1 81 ? 9.780 4.582 5.783 1.00 77.56 81 ILE A O 1
ATOM 663 N N . MET A 1 82 ? 8.012 3.249 5.501 1.00 80.38 82 MET A N 1
ATOM 664 C CA . MET A 1 82 ? 7.004 4.282 5.704 1.00 80.38 82 MET A CA 1
ATOM 665 C C . MET A 1 82 ? 6.343 4.143 7.074 1.00 80.38 82 MET A C 1
ATOM 667 O O . MET A 1 82 ? 5.582 3.209 7.330 1.00 80.38 82 MET A O 1
ATOM 671 N N . ASN A 1 83 ? 6.551 5.138 7.938 1.00 77.50 83 ASN A N 1
ATOM 672 C CA . ASN A 1 83 ? 5.781 5.294 9.171 1.00 77.50 83 ASN A CA 1
ATOM 673 C C . ASN A 1 83 ? 4.508 6.095 8.889 1.00 77.50 83 ASN A C 1
ATOM 675 O O . ASN A 1 83 ? 4.547 7.304 8.636 1.00 77.50 83 ASN A O 1
ATOM 679 N N . ILE A 1 84 ? 3.360 5.419 8.917 1.00 84.75 84 ILE A N 1
ATOM 680 C CA . ILE A 1 84 ? 2.089 5.996 8.484 1.00 84.75 84 ILE A CA 1
ATOM 681 C C . ILE A 1 84 ? 1.234 6.300 9.710 1.00 84.75 84 ILE A C 1
ATOM 683 O O . ILE A 1 84 ? 0.895 5.426 10.504 1.00 84.75 84 ILE A O 1
ATOM 687 N N . LYS A 1 85 ? 0.836 7.568 9.860 1.00 82.56 85 LYS A N 1
ATOM 688 C CA . LYS A 1 85 ? -0.041 7.985 10.961 1.00 82.56 85 LYS A CA 1
ATOM 689 C C . LYS A 1 85 ? -1.415 7.321 10.826 1.00 82.56 85 LYS A C 1
ATOM 691 O O . LYS A 1 85 ? -2.228 7.710 9.984 1.00 82.56 85 LYS A O 1
ATOM 696 N N . GLY A 1 86 ? -1.661 6.334 11.682 1.00 78.50 86 GLY A N 1
ATOM 697 C CA . GLY A 1 86 ? -2.960 5.697 11.858 1.00 78.50 86 GLY A CA 1
ATOM 698 C C . GLY A 1 86 ? -3.943 6.552 12.663 1.00 78.50 86 GLY A C 1
ATOM 699 O O . GLY A 1 86 ? -3.670 7.691 13.047 1.00 78.50 86 GLY A O 1
ATOM 700 N N . GLN A 1 87 ? -5.112 5.979 12.939 1.00 78.12 87 GLN A N 1
ATOM 701 C CA . GLN A 1 87 ? -6.118 6.602 13.793 1.00 78.12 87 GLN A CA 1
ATOM 702 C C . GLN A 1 87 ? -5.787 6.348 15.273 1.00 78.12 87 GLN A C 1
ATOM 704 O O . GLN A 1 87 ? -5.516 5.212 15.673 1.00 78.12 87 GLN A O 1
ATOM 709 N N . LYS A 1 88 ? -5.798 7.409 16.095 1.00 74.94 88 LYS A N 1
ATOM 710 C CA . LYS A 1 88 ? -5.561 7.301 17.546 1.00 74.94 88 LYS A CA 1
ATOM 711 C C . LYS A 1 88 ? -6.596 6.372 18.194 1.00 74.94 88 LYS A C 1
ATOM 713 O O . LYS A 1 88 ? -7.754 6.369 17.790 1.00 74.94 88 LYS A O 1
ATOM 718 N N . GLY A 1 89 ? -6.166 5.609 19.200 1.00 77.25 89 GLY A N 1
ATOM 719 C CA . GLY A 1 89 ? -7.033 4.689 19.949 1.00 77.25 89 GLY A CA 1
ATOM 720 C C . GLY A 1 89 ? -7.321 3.351 19.260 1.00 77.25 89 GLY A C 1
ATOM 721 O O . GLY A 1 89 ? -8.110 2.574 19.778 1.00 77.25 89 GLY A O 1
ATOM 722 N N . THR A 1 90 ?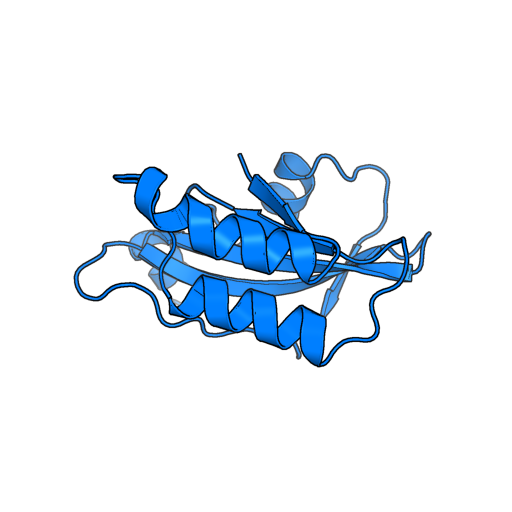 -6.691 3.058 18.118 1.00 80.62 90 THR A N 1
ATOM 723 C CA . THR A 1 90 ? -6.823 1.751 17.455 1.00 80.62 90 THR A CA 1
ATOM 724 C C . THR A 1 90 ? -5.774 0.751 17.950 1.00 80.62 90 THR A C 1
ATOM 726 O O . THR A 1 90 ? -4.691 1.131 18.410 1.00 80.62 90 THR A O 1
ATOM 729 N N . GLU A 1 91 ? -6.088 -0.543 17.856 1.00 85.19 91 GLU A N 1
ATOM 730 C CA . GLU A 1 91 ? -5.171 -1.650 18.179 1.00 85.19 91 GLU A CA 1
ATOM 731 C C . GLU A 1 91 ? -4.240 -2.026 17.019 1.00 85.19 91 GLU A C 1
ATOM 733 O O . GLU A 1 91 ? -3.555 -3.049 17.066 1.00 85.19 91 GLU A O 1
ATOM 738 N N . VAL A 1 92 ? -4.207 -1.202 15.972 1.00 88.38 92 VAL A N 1
ATOM 739 C CA . VAL A 1 92 ? -3.395 -1.435 14.784 1.00 88.38 92 VAL A CA 1
ATOM 740 C C . VAL A 1 92 ? -2.420 -0.291 14.550 1.00 88.38 92 VAL A C 1
ATOM 742 O O . VAL A 1 92 ? -2.706 0.864 14.864 1.00 88.38 92 VAL A O 1
ATOM 745 N N . GLU A 1 93 ? -1.277 -0.614 13.966 1.00 89.38 93 GLU A N 1
ATOM 746 C CA . GLU A 1 93 ? -0.286 0.346 13.487 1.00 89.38 93 GLU A CA 1
ATOM 747 C C . GLU A 1 93 ? -0.121 0.211 11.985 1.00 89.38 93 GLU A C 1
ATOM 749 O O . GLU A 1 93 ? -0.121 -0.896 11.455 1.00 89.38 93 GLU A O 1
ATOM 754 N N . TRP A 1 94 ? -0.017 1.349 11.302 1.00 91.75 94 TRP A N 1
ATOM 755 C CA . TRP A 1 94 ? 0.126 1.397 9.855 1.00 91.75 94 TRP A CA 1
ATOM 756 C C . TRP A 1 94 ? 1.589 1.588 9.480 1.00 91.75 94 TRP A C 1
ATOM 758 O O . TRP A 1 94 ? 2.259 2.492 9.981 1.00 91.75 94 TRP A O 1
ATOM 768 N N . SER A 1 95 ? 2.059 0.754 8.566 1.00 89.94 95 SER A N 1
ATOM 769 C CA . SER A 1 95 ? 3.412 0.795 8.038 1.00 89.94 95 SER A CA 1
ATOM 770 C C . SER A 1 95 ? 3.393 0.472 6.549 1.00 89.94 95 SER A C 1
ATOM 772 O O . SER A 1 95 ? 2.338 0.241 5.948 1.00 89.94 95 SER A O 1
ATOM 774 N N . GLY A 1 96 ? 4.562 0.497 5.941 1.00 90.38 96 GLY A N 1
ATOM 775 C CA . GLY A 1 96 ? 4.727 0.178 4.546 1.00 90.38 96 GLY A CA 1
ATOM 776 C C . GLY A 1 96 ? 6.190 0.140 4.155 1.00 90.38 96 GLY A C 1
ATOM 777 O O . GLY A 1 96 ? 7.040 0.676 4.863 1.00 90.38 96 GLY A O 1
ATOM 778 N N . TYR A 1 97 ? 6.457 -0.511 3.036 1.00 90.94 97 TYR A N 1
ATOM 779 C CA . TYR A 1 97 ? 7.759 -0.556 2.382 1.00 90.94 97 TYR A CA 1
ATOM 780 C C . TYR A 1 97 ? 7.552 -0.800 0.888 1.00 90.94 97 TYR A C 1
ATOM 782 O O . TYR A 1 97 ? 6.420 -1.011 0.445 1.00 90.94 97 TYR A O 1
ATOM 790 N N . MET A 1 98 ? 8.616 -0.739 0.098 1.00 92.56 98 MET A N 1
ATOM 791 C CA . MET A 1 98 ? 8.554 -1.020 -1.333 1.00 92.56 98 MET A CA 1
ATOM 792 C C . MET A 1 98 ? 9.205 -2.373 -1.623 1.00 92.56 98 MET A C 1
ATOM 794 O O . MET A 1 98 ? 10.234 -2.715 -1.040 1.00 92.56 98 MET A O 1
ATOM 798 N N . ILE A 1 99 ? 8.582 -3.149 -2.510 1.00 92.50 99 ILE A N 1
ATOM 799 C CA . ILE A 1 99 ? 9.209 -4.319 -3.126 1.00 92.50 99 ILE A CA 1
ATOM 800 C C . ILE A 1 99 ? 9.367 -4.110 -4.623 1.00 92.50 99 ILE A C 1
ATOM 802 O O . ILE A 1 99 ? 8.489 -3.546 -5.279 1.00 92.50 99 ILE A O 1
ATOM 806 N N . ARG A 1 100 ? 10.464 -4.615 -5.173 1.00 93.25 100 ARG A N 1
ATOM 807 C CA . ARG A 1 100 ? 10.739 -4.624 -6.606 1.00 93.25 100 ARG A CA 1
ATOM 808 C C . ARG A 1 100 ? 10.627 -6.040 -7.150 1.00 93.25 100 ARG A C 1
ATOM 810 O O . ARG A 1 100 ? 11.220 -6.959 -6.595 1.00 93.25 100 ARG A O 1
ATOM 817 N N . ILE A 1 101 ? 9.908 -6.204 -8.255 1.00 93.25 101 ILE A N 1
ATOM 818 C CA . ILE A 1 101 ? 9.894 -7.437 -9.045 1.00 93.25 101 ILE A CA 1
ATOM 819 C C . ILE A 1 101 ? 11.106 -7.409 -9.979 1.00 93.25 101 ILE A C 1
ATOM 821 O O . ILE A 1 101 ? 11.205 -6.515 -10.823 1.00 93.25 101 ILE A O 1
ATOM 825 N N . LYS A 1 102 ? 12.032 -8.365 -9.849 1.00 92.31 102 LYS A N 1
ATOM 826 C CA . LYS A 1 102 ? 13.280 -8.366 -10.635 1.00 92.31 102 LYS A CA 1
ATOM 827 C C . LYS A 1 102 ? 13.027 -8.479 -12.130 1.00 92.31 102 LYS A C 1
ATOM 829 O O . LYS A 1 102 ? 13.660 -7.784 -12.917 1.00 92.31 102 LYS A O 1
ATOM 834 N N . GLU A 1 103 ? 12.099 -9.346 -12.510 1.00 91.94 103 GLU A N 1
ATOM 835 C CA . GLU A 1 103 ? 11.870 -9.740 -13.898 1.00 91.94 103 GLU A CA 1
ATOM 836 C C . GLU A 1 103 ? 11.246 -8.612 -14.727 1.00 91.94 103 GLU A C 1
ATOM 838 O O . GLU A 1 103 ? 11.511 -8.502 -15.920 1.00 91.94 103 GLU A O 1
ATOM 843 N N . THR A 1 104 ? 10.428 -7.760 -14.104 1.00 89.69 104 THR A N 1
ATOM 844 C CA . THR A 1 104 ? 9.735 -6.649 -14.779 1.00 89.69 104 THR A CA 1
ATOM 845 C C . THR A 1 104 ? 10.304 -5.282 -14.414 1.00 89.69 104 THR A C 1
ATOM 847 O O . THR A 1 104 ? 9.976 -4.284 -15.050 1.00 89.69 104 THR A O 1
ATOM 850 N N . GLY A 1 105 ? 11.117 -5.206 -13.358 1.00 89.88 105 GLY A N 1
ATOM 851 C CA . GLY A 1 105 ? 11.520 -3.950 -12.734 1.00 89.88 105 GLY A CA 1
ATOM 852 C C . GLY A 1 105 ? 10.378 -3.201 -12.037 1.00 89.88 105 GLY A C 1
ATOM 853 O O . GLY A 1 105 ? 10.619 -2.103 -11.539 1.00 89.88 105 GLY A O 1
ATOM 854 N N . GLY A 1 106 ? 9.166 -3.768 -11.995 1.00 93.25 106 GLY A N 1
ATOM 855 C CA . GLY A 1 106 ? 7.988 -3.137 -11.406 1.00 93.25 106 GLY A CA 1
ATOM 856 C C . GLY A 1 106 ? 8.108 -2.977 -9.896 1.00 93.25 106 GLY A C 1
ATOM 857 O O . GLY A 1 106 ? 8.593 -3.873 -9.201 1.00 93.25 106 GLY A O 1
ATOM 858 N N . ARG A 1 107 ? 7.650 -1.837 -9.384 1.00 94.50 107 ARG A N 1
ATOM 859 C CA . ARG A 1 107 ? 7.681 -1.487 -7.962 1.00 94.50 107 ARG A CA 1
ATOM 860 C C . ARG A 1 107 ? 6.288 -1.594 -7.365 1.00 94.50 107 ARG A C 1
ATOM 862 O O . ARG A 1 107 ? 5.320 -1.021 -7.868 1.00 94.50 107 ARG A O 1
ATOM 869 N N . ILE A 1 108 ? 6.188 -2.302 -6.251 1.00 94.88 108 ILE A N 1
ATOM 870 C CA . ILE A 1 108 ? 4.968 -2.400 -5.459 1.00 94.88 108 ILE A CA 1
ATOM 871 C C . ILE A 1 108 ? 5.213 -1.683 -4.140 1.00 94.88 108 ILE A C 1
ATOM 873 O O . ILE A 1 108 ? 5.969 -2.144 -3.287 1.00 94.88 108 ILE A O 1
ATOM 877 N N . TYR A 1 109 ? 4.539 -0.554 -3.964 1.00 94.81 109 TYR A N 1
ATOM 878 C CA . TYR A 1 109 ? 4.555 0.205 -2.724 1.00 94.81 109 TYR A CA 1
ATOM 879 C C . TYR A 1 109 ? 3.475 -0.343 -1.795 1.00 94.81 109 TYR A C 1
ATOM 881 O O . TYR A 1 109 ? 2.277 -0.155 -2.019 1.00 94.81 109 TYR A O 1
ATOM 889 N N . LEU A 1 110 ? 3.896 -1.052 -0.756 1.00 94.50 110 LEU A N 1
ATOM 890 C CA . LEU A 1 110 ? 3.016 -1.724 0.186 1.00 94.50 110 LEU A CA 1
ATOM 891 C C . LEU A 1 110 ? 2.629 -0.760 1.301 1.00 94.50 110 LEU A C 1
ATOM 893 O O . LEU A 1 110 ? 3.482 -0.132 1.924 1.00 94.50 110 LEU A O 1
ATOM 897 N N . ILE A 1 111 ? 1.337 -0.682 1.590 1.00 95.00 111 ILE A N 1
ATOM 898 C CA . ILE A 1 111 ? 0.780 0.001 2.752 1.00 95.00 111 ILE A CA 1
ATOM 899 C C . ILE A 1 111 ? -0.125 -0.989 3.471 1.00 95.00 111 ILE A C 1
ATOM 901 O O . ILE A 1 111 ? -1.084 -1.511 2.902 1.00 95.00 111 ILE A O 1
ATOM 905 N N . TYR A 1 112 ? 0.149 -1.251 4.739 1.00 92.50 112 TYR A N 1
ATOM 906 C CA . TYR A 1 112 ? -0.615 -2.217 5.513 1.00 92.50 112 TYR A CA 1
ATOM 907 C C . TYR A 1 112 ? -0.720 -1.808 6.972 1.00 92.50 112 TYR A C 1
ATOM 909 O O . TYR A 1 112 ? -0.009 -0.930 7.460 1.00 92.50 112 TYR A O 1
ATOM 917 N N . SER A 1 113 ? -1.642 -2.462 7.671 1.00 91.44 113 SER A N 1
ATOM 918 C CA . SER A 1 113 ? -1.725 -2.385 9.121 1.00 91.44 113 SER A CA 1
ATOM 919 C C . SER A 1 113 ? -1.251 -3.688 9.756 1.00 91.44 113 SER A C 1
ATOM 921 O O . SER A 1 113 ? -1.395 -4.759 9.174 1.00 91.44 113 SER A O 1
ATOM 923 N N . MET A 1 114 ? -0.697 -3.597 10.957 1.00 89.31 114 MET A N 1
ATOM 924 C CA . MET A 1 114 ? -0.348 -4.719 11.826 1.00 89.31 114 MET A CA 1
ATOM 925 C C . MET A 1 114 ? -1.116 -4.577 13.131 1.00 89.31 114 MET A C 1
ATOM 927 O O . MET A 1 114 ? -1.368 -3.457 13.574 1.00 89.31 114 MET A O 1
ATOM 931 N N . ARG A 1 115 ? -1.457 -5.684 13.794 1.00 89.19 115 ARG A N 1
ATOM 932 C CA . ARG A 1 115 ? -1.949 -5.600 15.177 1.00 89.19 115 ARG A CA 1
ATOM 933 C C . ARG A 1 115 ? -0.781 -5.208 16.079 1.00 89.19 115 ARG A C 1
ATOM 935 O O . ARG A 1 115 ? 0.304 -5.762 15.938 1.00 89.19 115 ARG A O 1
ATOM 942 N N . LYS A 1 116 ? -0.992 -4.321 17.052 1.00 84.19 116 LYS A N 1
ATOM 943 C CA . LYS A 1 116 ? 0.069 -3.855 17.971 1.00 84.19 116 LYS A CA 1
ATOM 944 C C . LYS A 1 116 ? 0.808 -4.989 18.690 1.00 84.19 116 LYS A C 1
ATOM 946 O O . LYS A 1 116 ? 2.002 -4.886 18.945 1.00 84.19 116 LYS A O 1
ATOM 951 N N . GLN A 1 117 ? 0.116 -6.083 19.003 1.00 80.62 117 GLN A N 1
ATOM 952 C CA . GLN A 1 117 ? 0.732 -7.282 19.587 1.00 80.62 117 GLN A CA 1
ATOM 953 C C . GLN A 1 117 ? 1.776 -7.939 18.667 1.00 80.62 117 GLN A C 1
ATOM 955 O O . GLN A 1 117 ? 2.748 -8.505 19.156 1.00 80.62 117 GLN A O 1
ATOM 960 N N . ASP A 1 118 ? 1.582 -7.848 17.349 1.00 76.88 118 ASP A N 1
ATOM 961 C CA . ASP A 1 118 ? 2.489 -8.399 16.344 1.00 76.88 118 ASP A CA 1
ATOM 962 C C . ASP A 1 118 ? 3.659 -7.436 16.087 1.00 76.88 118 ASP A C 1
ATOM 964 O O . ASP A 1 118 ? 4.753 -7.883 15.760 1.00 76.88 118 ASP A O 1
ATOM 968 N N . VAL A 1 119 ? 3.462 -6.130 16.324 1.00 70.25 119 VAL A N 1
ATOM 969 C CA . VAL A 1 119 ? 4.532 -5.118 16.273 1.00 70.25 119 VAL A CA 1
ATOM 970 C C . VAL A 1 119 ? 5.518 -5.285 17.428 1.00 70.25 119 VAL A C 1
ATOM 972 O O . VAL A 1 119 ? 6.718 -5.269 17.198 1.00 70.25 119 VAL A O 1
ATOM 975 N N . LYS A 1 120 ? 5.055 -5.542 18.660 1.00 55.94 120 LYS A N 1
ATOM 976 C CA . LYS A 1 120 ? 5.949 -5.740 19.823 1.00 55.94 120 LYS A CA 1
ATOM 977 C C . LYS A 1 120 ? 6.946 -6.895 19.661 1.00 55.94 120 LYS A C 1
ATOM 979 O O . LYS A 1 120 ? 7.993 -6.876 20.292 1.00 55.94 120 LYS A O 1
ATOM 984 N N . LYS A 1 121 ? 6.638 -7.889 18.820 1.00 55.09 121 LYS A N 1
ATOM 985 C CA . LYS A 1 121 ? 7.563 -8.987 18.487 1.00 55.09 121 LYS A CA 1
ATOM 986 C C . LYS A 1 121 ? 8.687 -8.572 17.531 1.00 55.09 121 LYS A C 1
ATOM 988 O O . LYS A 1 121 ? 9.633 -9.328 17.376 1.00 55.09 121 LYS A O 1
ATOM 993 N N . ARG A 1 122 ? 8.576 -7.406 16.888 1.00 52.94 122 ARG A N 1
ATOM 994 C CA . ARG A 1 122 ? 9.597 -6.831 16.003 1.00 52.94 122 ARG A CA 1
ATOM 995 C C . ARG A 1 122 ? 10.731 -6.163 16.786 1.00 52.94 122 ARG A C 1
ATOM 997 O O . ARG A 1 122 ? 11.873 -6.253 16.361 1.00 52.94 122 ARG A O 1
ATOM 1004 N N . ASP A 1 123 ? 10.406 -5.532 17.915 1.00 46.97 123 ASP A N 1
ATOM 1005 C CA . ASP A 1 123 ? 11.359 -4.750 18.723 1.00 46.97 123 ASP A CA 1
ATOM 1006 C C . ASP A 1 123 ? 11.903 -5.522 19.941 1.00 46.97 123 ASP A C 1
ATOM 1008 O O . ASP A 1 123 ? 12.736 -5.009 20.685 1.00 46.97 123 ASP A O 1
ATOM 1012 N N . GLY A 1 124 ? 11.415 -6.745 20.169 1.00 34.44 124 GLY A N 1
ATOM 1013 C CA . GLY A 1 124 ? 11.881 -7.636 21.228 1.00 34.44 124 GLY A CA 1
ATOM 1014 C C . GLY A 1 124 ? 12.921 -8.626 20.715 1.00 34.44 124 GLY A C 1
ATOM 1015 O O . GLY A 1 124 ? 12.552 -9.688 20.213 1.00 34.44 124 GLY A O 1
ATOM 1016 N N . LEU A 1 125 ? 14.197 -8.263 20.876 1.00 40.31 125 LEU A N 1
ATOM 1017 C CA . LEU A 1 125 ? 15.240 -9.208 21.291 1.00 40.31 125 LEU A CA 1
ATOM 1018 C C . LEU A 1 125 ? 15.032 -9.556 22.771 1.00 40.31 125 LEU A C 1
ATOM 1020 O O . LEU A 1 125 ? 14.695 -8.627 23.543 1.00 40.31 125 LEU A O 1
#

pLDDT: mean 87.17, std 11.1, range [34.44, 96.94]

Foldseek 3Di:
DKDKAQAPVVLVVCVVCLVVCVVLRFDPQLSVVQNVCRVPDPGDPQEIEIEDSDADAPDPVVVCVVVVVPPFDKDWDPVQKDQTDGDPPDQKGKIWTWIAGPVVRYIYTYIHIHGVVSVVVVVDD

Secondary structure (DSSP, 8-state):
-EEEE-SHHHHHHHHHHGGGGGGGPPPHHHHHHHHHHHHHS---TT-EEEEESS---S-HHHHHHHHT-TT--EEEEEEEEEEE---TT-SEEEEEEEEEETTT--EEEEEEEEEHHHHTTTS--